Protein AF-A0A8T1TL68-F1 (afdb_monomer_lite)

Sequence (83 aa):
MGRGKKLSDGARDMIIRAYEFFLEDRSGDSEAAGRTREMVVNCIGTSNSTVFRVWRDYQAQEASNSLPMRSEEVDPRATKMKM

Secondary structure (DSSP, 8-state):
---PPPPPHHHHHHHHHHHHHHHHTTTT-TTHHHHHHHHHHHHHT--HHHHHHHHHHHHHHHHHHTS--------GGG-----

Foldseek 3Di:
DDDPPDDDPVLLVLLQVQLVVQCVVPPPDPCSNVVSLVVSCVVSVDDSVVSVVSNVVVVVVVVVVPDPPPPPDPDPPPPDDDD

pLDDT: mean 76.81, std 15.96, range [39.62, 93.69]

Radius of gyration: 21.21 Å; chains: 1; bounding box: 70×33×34 Å

Organism: NCBI:txid29920

Structure (mmCIF, N/CA/C/O backbone):
data_AF-A0A8T1TL68-F1
#
_entry.id   AF-A0A8T1TL68-F1
#
loop_
_atom_site.group_PDB
_atom_site.id
_atom_site.type_symbol
_atom_site.label_atom_id
_atom_site.label_alt_id
_atom_site.label_comp_id
_atom_site.label_asym_id
_atom_site.label_entity_id
_atom_site.label_seq_id
_atom_site.pdbx_PDB_ins_code
_atom_site.Cartn_x
_atom_site.Cartn_y
_atom_site.Cartn_z
_atom_site.occupancy
_atom_site.B_iso_or_equiv
_atom_site.auth_seq_id
_atom_site.auth_comp_id
_atom_site.auth_asym_id
_atom_site.auth_atom_id
_atom_site.pdbx_PDB_model_num
ATOM 1 N N . MET A 1 1 ? -12.192 13.359 21.072 1.00 39.62 1 MET A N 1
ATOM 2 C CA . MET A 1 1 ? -11.559 12.713 19.900 1.00 39.62 1 MET A CA 1
ATOM 3 C C . MET A 1 1 ? -11.405 11.229 20.200 1.00 39.62 1 MET A C 1
ATOM 5 O O . MET A 1 1 ? -10.637 10.880 21.088 1.00 39.62 1 MET A O 1
ATOM 9 N N . GLY A 1 2 ? -12.203 10.368 19.564 1.00 47.38 2 GLY A N 1
ATOM 10 C CA . GLY A 1 2 ? -12.136 8.922 19.796 1.00 47.38 2 GLY A CA 1
ATOM 11 C C . GLY A 1 2 ? -10.829 8.353 19.251 1.00 47.38 2 GLY A C 1
ATOM 12 O O . GLY A 1 2 ? -10.476 8.627 18.106 1.00 47.38 2 GLY A O 1
ATOM 13 N N . ARG A 1 3 ? -10.098 7.580 20.063 1.00 59.84 3 ARG A N 1
ATOM 14 C CA . ARG A 1 3 ? -8.961 6.788 19.575 1.00 59.84 3 ARG A CA 1
ATOM 15 C C . ARG A 1 3 ? -9.516 5.831 18.521 1.00 59.84 3 ARG A C 1
ATOM 17 O O . ARG A 1 3 ? -10.345 4.986 18.852 1.00 59.84 3 ARG A O 1
ATOM 24 N N . GLY A 1 4 ? -9.124 6.016 17.261 1.00 63.25 4 GLY A N 1
ATOM 25 C CA . GLY A 1 4 ? -9.538 5.131 16.174 1.00 63.25 4 GLY A CA 1
ATOM 26 C C . GLY A 1 4 ? -9.227 3.679 16.534 1.00 63.25 4 GLY A C 1
ATOM 27 O O . GLY A 1 4 ? -8.180 3.397 17.122 1.00 63.25 4 GLY A O 1
ATOM 28 N N . LYS A 1 5 ? -10.155 2.766 16.229 1.00 72.50 5 LYS A N 1
ATOM 29 C CA . LYS A 1 5 ? -9.952 1.326 16.429 1.00 72.50 5 LYS A CA 1
ATOM 30 C C . LYS A 1 5 ? -8.650 0.912 15.737 1.00 72.50 5 LYS A C 1
ATOM 32 O O . LYS A 1 5 ? -8.428 1.265 14.580 1.00 72.50 5 LYS A O 1
ATOM 37 N N . LYS A 1 6 ? -7.792 0.178 16.451 1.00 79.25 6 LYS A N 1
ATOM 38 C CA . LYS A 1 6 ? -6.584 -0.410 15.864 1.00 79.25 6 LYS A CA 1
ATOM 39 C C . LYS A 1 6 ? -7.013 -1.340 14.726 1.00 79.25 6 LYS A C 1
ATOM 41 O O . LYS A 1 6 ? -7.944 -2.126 14.903 1.00 79.25 6 LYS A O 1
ATOM 46 N N . LEU A 1 7 ? -6.365 -1.215 13.570 1.00 83.81 7 LEU A N 1
ATOM 47 C CA . LEU A 1 7 ? -6.599 -2.111 12.441 1.00 83.81 7 LEU A CA 1
ATOM 48 C C . LEU A 1 7 ? -6.237 -3.545 12.855 1.00 83.81 7 LEU A C 1
ATOM 50 O O . LEU A 1 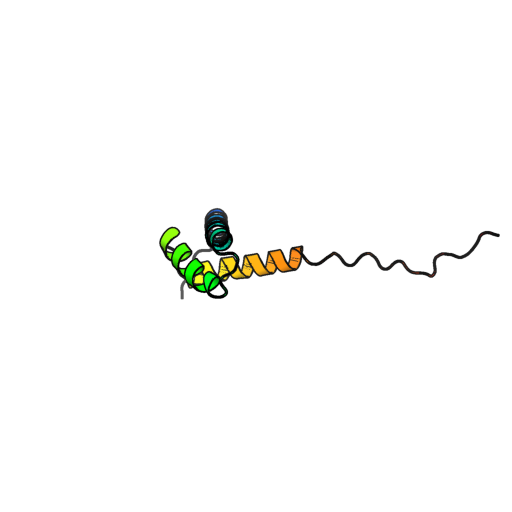7 ? -5.219 -3.739 13.518 1.00 83.81 7 LEU A O 1
ATOM 54 N N . SER A 1 8 ? -7.051 -4.529 12.476 1.00 88.06 8 SER A N 1
ATOM 55 C CA . SER A 1 8 ? -6.709 -5.942 12.667 1.00 88.06 8 SER A CA 1
ATOM 56 C C . SER A 1 8 ? -5.559 -6.349 11.751 1.00 88.06 8 SER A C 1
ATOM 58 O O . SER A 1 8 ? -5.475 -5.856 10.624 1.00 88.06 8 SER A O 1
ATOM 60 N N . ASP A 1 9 ? -4.747 -7.312 12.180 1.00 88.12 9 ASP A N 1
ATOM 61 C CA . ASP A 1 9 ? -3.594 -7.782 11.403 1.00 88.12 9 ASP A CA 1
ATOM 62 C C . ASP A 1 9 ? -4.004 -8.322 10.024 1.00 88.12 9 ASP A C 1
ATOM 64 O O . ASP A 1 9 ? -3.387 -7.968 9.027 1.00 88.12 9 ASP A O 1
ATOM 68 N N . GLY A 1 10 ? -5.130 -9.041 9.923 1.00 88.62 10 GLY A N 1
ATOM 69 C CA . GLY A 1 10 ? -5.657 -9.491 8.626 1.00 88.62 10 GLY A CA 1
ATOM 70 C C . GLY A 1 10 ? -6.075 -8.349 7.689 1.00 88.62 10 GLY A C 1
ATOM 71 O O . GLY A 1 10 ? -5.913 -8.442 6.479 1.00 88.62 10 GLY A O 1
ATOM 72 N N . ALA A 1 11 ? -6.550 -7.225 8.234 1.00 88.38 11 ALA A N 1
ATOM 73 C CA . ALA A 1 11 ? -6.874 -6.049 7.421 1.00 88.38 11 ALA A CA 1
ATOM 74 C C . ALA A 1 11 ? -5.607 -5.329 6.946 1.00 88.38 11 ALA A C 1
ATOM 76 O O . ALA A 1 11 ? -5.578 -4.788 5.844 1.00 88.38 11 ALA A O 1
ATOM 77 N N . ARG A 1 12 ? -4.552 -5.341 7.767 1.00 90.31 12 ARG A N 1
ATOM 78 C CA . ARG A 1 12 ? -3.237 -4.829 7.385 1.00 90.31 12 ARG A CA 1
ATOM 79 C C . ARG A 1 12 ? -2.635 -5.671 6.257 1.00 90.31 12 ARG A C 1
ATOM 81 O O . ARG A 1 12 ? -2.191 -5.093 5.273 1.00 90.31 12 ARG A O 1
ATOM 88 N N . ASP A 1 13 ? -2.688 -6.996 6.378 1.00 93.31 13 ASP A N 1
ATOM 89 C CA . ASP A 1 13 ? -2.197 -7.938 5.363 1.00 93.31 13 ASP A CA 1
ATOM 90 C C . ASP A 1 13 ? -2.937 -7.773 4.026 1.00 93.31 13 ASP A C 1
ATOM 92 O O . ASP A 1 13 ? -2.309 -7.641 2.980 1.00 93.31 13 ASP A O 1
ATOM 96 N N . MET A 1 14 ? -4.270 -7.647 4.051 1.00 93.69 14 MET A N 1
ATOM 97 C CA . MET A 1 14 ? -5.053 -7.388 2.834 1.00 93.69 14 MET A CA 1
ATOM 98 C C . MET A 1 14 ? -4.648 -6.091 2.121 1.00 93.69 14 MET A C 1
ATOM 100 O O . MET A 1 14 ? -4.580 -6.067 0.895 1.00 93.69 14 MET A O 1
ATOM 104 N N . ILE A 1 15 ? -4.365 -5.015 2.866 1.00 93.38 15 ILE A N 1
ATOM 105 C CA . ILE A 1 15 ? -3.910 -3.745 2.277 1.00 93.38 15 ILE A CA 1
ATOM 106 C C . ILE A 1 15 ? -2.544 -3.911 1.604 1.00 93.38 15 ILE A C 1
ATOM 108 O O . ILE A 1 15 ? -2.356 -3.377 0.515 1.00 93.38 15 ILE A O 1
ATOM 112 N N . ILE A 1 16 ? -1.611 -4.628 2.240 1.00 92.62 16 ILE A N 1
ATOM 113 C CA . ILE A 1 16 ? -0.259 -4.861 1.709 1.00 92.62 16 ILE A CA 1
ATOM 114 C C . ILE A 1 16 ? -0.342 -5.667 0.411 1.00 92.62 16 ILE A C 1
ATOM 116 O O . ILE A 1 16 ? 0.115 -5.183 -0.621 1.00 92.62 16 ILE A O 1
ATOM 120 N N . ARG A 1 17 ? -1.039 -6.809 0.427 1.00 92.56 17 ARG A N 1
ATOM 121 C CA . ARG A 1 17 ? -1.202 -7.662 -0.762 1.00 92.56 17 ARG A CA 1
ATOM 122 C C . ARG A 1 17 ? -1.884 -6.943 -1.920 1.00 92.56 17 ARG A C 1
ATOM 124 O O . ARG A 1 17 ? -1.511 -7.131 -3.073 1.00 92.56 17 ARG A O 1
ATOM 131 N N . ALA A 1 18 ? -2.889 -6.113 -1.630 1.00 91.75 18 ALA A N 1
ATOM 132 C CA . ALA A 1 18 ? -3.545 -5.313 -2.660 1.00 91.75 18 ALA A CA 1
ATOM 133 C C . ALA A 1 18 ? -2.571 -4.299 -3.279 1.00 91.75 18 ALA A C 1
ATOM 135 O O . ALA A 1 18 ? -2.574 -4.101 -4.491 1.00 91.75 18 ALA A O 1
ATOM 136 N N . TYR A 1 19 ? -1.727 -3.671 -2.459 1.00 90.69 19 TYR A N 1
ATOM 137 C CA . TYR A 1 19 ? -0.696 -2.759 -2.939 1.00 90.69 19 TYR A CA 1
ATOM 138 C C . TYR A 1 19 ? 0.327 -3.460 -3.832 1.00 90.69 19 TYR A C 1
ATOM 140 O O . TYR A 1 19 ? 0.608 -2.956 -4.915 1.00 90.69 19 TYR A O 1
ATOM 148 N N . GLU A 1 20 ? 0.854 -4.603 -3.393 1.00 89.94 20 GLU A N 1
ATOM 149 C CA . GLU A 1 20 ? 1.817 -5.410 -4.148 1.00 89.94 20 GLU A CA 1
ATOM 150 C C . GLU A 1 20 ? 1.237 -5.826 -5.500 1.00 89.94 20 GLU A C 1
ATOM 152 O O . GLU A 1 20 ? 1.828 -5.511 -6.528 1.00 89.94 20 GLU A O 1
ATOM 157 N N . PHE A 1 21 ? 0.024 -6.390 -5.518 1.00 89.06 21 PHE A N 1
ATOM 158 C CA . PHE A 1 21 ? -0.660 -6.802 -6.748 1.00 89.06 21 PHE A CA 1
ATOM 159 C C . PHE A 1 21 ? -0.768 -5.664 -7.778 1.00 89.06 21 PHE A C 1
ATOM 161 O O . PHE A 1 21 ? -0.462 -5.832 -8.956 1.00 89.06 21 PHE A O 1
ATOM 168 N N . PHE A 1 22 ? -1.178 -4.474 -7.336 1.00 87.25 22 PHE A N 1
ATOM 169 C CA . PHE A 1 22 ? -1.330 -3.321 -8.224 1.00 87.25 22 PHE A CA 1
ATOM 170 C C . PHE A 1 22 ? -0.010 -2.625 -8.581 1.00 87.25 22 PHE A C 1
ATOM 172 O O . PHE A 1 22 ? 0.015 -1.830 -9.521 1.00 87.25 22 PHE A O 1
ATOM 179 N N . LEU A 1 23 ? 1.062 -2.844 -7.816 1.00 84.94 23 LEU A N 1
ATOM 180 C CA . LEU A 1 23 ? 2.398 -2.346 -8.142 1.00 84.94 23 LEU A CA 1
ATOM 181 C C . LEU A 1 23 ? 3.129 -3.282 -9.106 1.00 84.94 23 LEU A C 1
ATOM 183 O O . LEU A 1 23 ? 3.813 -2.782 -9.995 1.00 84.94 23 LEU A O 1
ATOM 187 N N . GLU A 1 24 ? 2.957 -4.599 -8.973 1.00 82.19 24 GLU A N 1
ATOM 188 C CA . GLU A 1 24 ? 3.508 -5.597 -9.898 1.00 82.19 24 GLU A CA 1
ATOM 189 C C . GLU A 1 24 ? 2.994 -5.385 -11.325 1.00 82.19 24 GLU A C 1
ATOM 191 O O . GLU A 1 24 ? 3.784 -5.361 -12.265 1.00 82.19 24 GLU A O 1
ATOM 196 N N . ASP A 1 25 ? 1.697 -5.106 -11.484 1.00 76.38 25 ASP A N 1
ATOM 197 C CA . ASP A 1 25 ? 1.083 -4.773 -12.780 1.00 76.38 25 ASP A CA 1
ATOM 198 C C . ASP A 1 25 ? 1.642 -3.472 -13.403 1.00 76.38 25 ASP A C 1
ATOM 200 O O . ASP A 1 25 ? 1.429 -3.180 -14.579 1.00 76.38 25 ASP A O 1
ATOM 204 N N . ARG A 1 26 ? 2.364 -2.656 -12.622 1.00 72.62 26 ARG A N 1
ATOM 205 C CA . ARG A 1 26 ? 2.756 -1.283 -12.986 1.00 72.62 26 ARG A CA 1
ATOM 206 C C . ARG A 1 26 ? 4.233 -0.982 -12.780 1.00 72.62 26 ARG A C 1
ATOM 208 O O . ARG A 1 26 ? 4.613 0.190 -12.679 1.00 72.62 26 ARG A O 1
ATOM 215 N N . SER A 1 27 ? 5.077 -2.009 -12.726 1.00 66.19 27 SER A N 1
ATOM 216 C CA . SER A 1 27 ? 6.520 -1.831 -12.586 1.00 66.19 27 SER A CA 1
ATOM 217 C C . SER A 1 27 ? 7.065 -0.993 -13.756 1.00 66.19 27 SER A C 1
ATOM 219 O O . SER A 1 27 ? 7.181 -1.488 -14.875 1.00 66.19 27 SER A O 1
ATOM 221 N N . GLY A 1 28 ? 7.366 0.287 -13.512 1.00 64.69 28 GLY A N 1
ATOM 222 C CA . GLY A 1 28 ? 7.906 1.216 -14.516 1.00 64.69 28 GLY A CA 1
ATOM 223 C C . GLY A 1 28 ? 7.185 2.565 -14.638 1.00 64.69 28 GLY A C 1
ATOM 224 O O . GLY A 1 28 ? 7.743 3.476 -15.244 1.00 64.69 28 GLY A O 1
ATOM 225 N N . ASP A 1 29 ? 5.999 2.731 -14.046 1.00 75.12 29 ASP A N 1
ATOM 226 C CA . ASP A 1 29 ? 5.288 4.018 -14.011 1.00 75.12 29 ASP A CA 1
ATOM 227 C C . ASP A 1 29 ? 5.576 4.757 -12.689 1.00 75.12 29 ASP A C 1
ATOM 229 O O . ASP A 1 29 ? 5.226 4.297 -11.600 1.00 75.12 29 ASP A O 1
ATOM 233 N N . SER A 1 30 ? 6.225 5.922 -12.772 1.00 68.00 30 SER A N 1
ATOM 234 C CA . SER A 1 30 ? 6.552 6.761 -11.6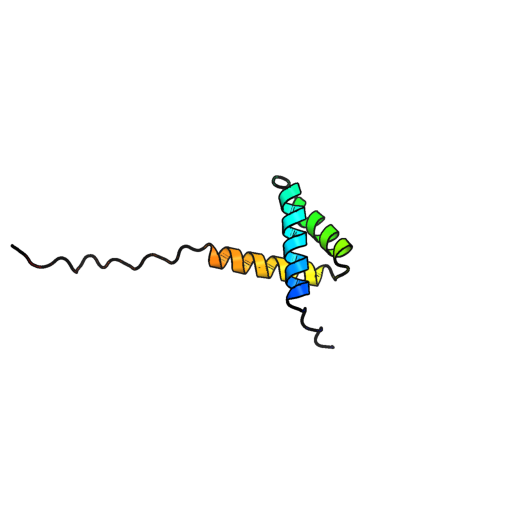12 1.00 68.00 30 SER A CA 1
ATOM 235 C C . SER A 1 30 ? 5.313 7.351 -10.923 1.00 68.00 30 SER A C 1
ATOM 237 O O . SER A 1 30 ? 5.383 7.700 -9.743 1.00 68.00 30 SER A O 1
ATOM 239 N N . GLU A 1 31 ? 4.161 7.402 -11.600 1.00 73.44 31 GLU A N 1
ATOM 240 C CA . GLU A 1 31 ? 2.873 7.809 -11.025 1.00 73.44 31 GLU A CA 1
ATOM 241 C C . GLU A 1 31 ? 2.058 6.629 -10.463 1.00 73.44 31 GLU A C 1
ATOM 243 O O . GLU A 1 31 ? 1.016 6.839 -9.824 1.00 73.44 31 GLU A O 1
ATOM 248 N N . ALA A 1 32 ? 2.531 5.386 -10.636 1.00 75.38 32 ALA A N 1
ATOM 249 C CA . ALA A 1 32 ? 1.807 4.180 -10.231 1.00 75.38 32 ALA A CA 1
ATOM 250 C C . ALA A 1 32 ? 1.426 4.201 -8.749 1.00 75.38 32 ALA A C 1
ATOM 252 O O . ALA A 1 32 ? 0.311 3.831 -8.393 1.00 75.38 32 ALA A O 1
ATOM 253 N N . ALA A 1 33 ? 2.310 4.696 -7.879 1.00 71.31 33 ALA A N 1
ATOM 254 C CA . ALA A 1 33 ? 2.098 4.686 -6.434 1.00 71.31 33 ALA A CA 1
ATOM 255 C C . ALA A 1 33 ? 0.859 5.491 -5.991 1.00 71.31 33 ALA A C 1
ATOM 257 O O . ALA A 1 33 ? 0.162 5.086 -5.053 1.00 71.31 33 ALA A O 1
ATOM 258 N N . GLY A 1 34 ? 0.571 6.613 -6.662 1.00 75.56 34 GLY A N 1
ATOM 259 C CA . GLY A 1 34 ? -0.598 7.448 -6.376 1.00 75.56 34 GLY A CA 1
ATOM 260 C C . GLY A 1 34 ? -1.897 6.769 -6.805 1.00 75.56 34 GLY A C 1
ATOM 261 O O . GLY A 1 34 ? -2.809 6.605 -5.994 1.00 75.56 34 GLY A O 1
ATOM 262 N N . ARG A 1 35 ? -1.941 6.278 -8.049 1.00 82.19 35 ARG A N 1
ATOM 263 C CA . ARG A 1 35 ? -3.110 5.577 -8.608 1.00 82.19 35 ARG A CA 1
ATOM 264 C C . ARG A 1 35 ? -3.377 4.246 -7.905 1.00 82.19 35 ARG A C 1
ATOM 266 O O . ARG A 1 35 ? -4.526 3.883 -7.675 1.00 82.19 35 ARG A O 1
ATOM 273 N N . THR A 1 36 ? -2.330 3.520 -7.520 1.00 87.12 36 THR A N 1
ATOM 274 C CA . THR A 1 36 ? -2.450 2.261 -6.774 1.00 87.12 36 THR A CA 1
ATOM 275 C C . THR A 1 36 ? -3.119 2.471 -5.426 1.00 87.12 36 THR A C 1
ATOM 277 O O . THR A 1 36 ? -4.022 1.724 -5.061 1.00 87.12 36 THR A O 1
ATOM 280 N N . ARG A 1 37 ? -2.770 3.545 -4.720 1.00 88.12 37 ARG A N 1
ATOM 281 C CA . ARG A 1 37 ? -3.401 3.894 -3.446 1.00 88.12 37 ARG A CA 1
ATOM 282 C C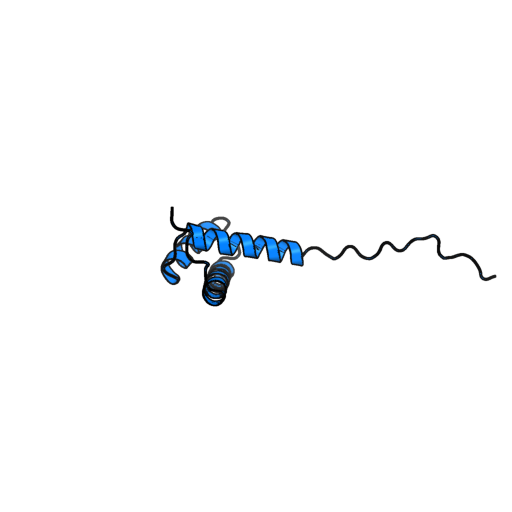 . ARG A 1 37 ? -4.914 4.067 -3.567 1.00 88.12 37 ARG A C 1
ATOM 284 O O . ARG A 1 37 ? -5.651 3.569 -2.721 1.00 88.12 37 ARG A O 1
ATOM 291 N N . GLU A 1 38 ? -5.371 4.783 -4.592 1.00 89.50 38 GLU A N 1
ATOM 292 C CA . GLU A 1 38 ? -6.800 5.020 -4.829 1.00 89.50 38 GLU A CA 1
ATOM 293 C C . GLU A 1 38 ? -7.542 3.719 -5.134 1.00 89.50 38 GLU A C 1
ATOM 295 O O . GLU A 1 38 ? -8.628 3.483 -4.606 1.00 89.50 38 GLU A O 1
ATOM 300 N N . MET A 1 39 ? -6.930 2.822 -5.905 1.00 89.38 39 MET A N 1
ATOM 301 C CA . MET A 1 39 ? -7.515 1.510 -6.172 1.00 89.38 39 MET A CA 1
ATOM 302 C C . MET A 1 39 ? -7.586 0.632 -4.924 1.00 89.38 39 MET A C 1
ATOM 304 O O . MET A 1 39 ? -8.607 -0.012 -4.700 1.00 89.38 39 MET A O 1
ATOM 308 N N . VAL A 1 40 ? -6.555 0.634 -4.075 1.00 90.56 40 VAL A N 1
ATOM 309 C CA . VAL A 1 40 ? -6.581 -0.094 -2.795 1.00 90.56 40 VAL A CA 1
ATOM 310 C C . VAL A 1 40 ? -7.677 0.458 -1.882 1.00 90.56 40 VAL A C 1
ATOM 312 O O . VAL A 1 40 ? -8.399 -0.315 -1.257 1.00 90.56 40 VAL A O 1
ATOM 315 N N . VAL A 1 41 ? -7.859 1.782 -1.839 1.00 91.62 41 VAL A N 1
ATOM 316 C CA . VAL A 1 41 ? -8.972 2.422 -1.113 1.00 91.62 41 VAL A CA 1
ATOM 317 C C . VAL A 1 41 ? -10.323 1.919 -1.622 1.00 91.62 41 VAL A C 1
ATOM 319 O O . VAL A 1 41 ? -11.154 1.516 -0.810 1.00 91.62 41 VAL A O 1
ATOM 322 N N . ASN A 1 42 ? -10.521 1.887 -2.942 1.00 90.62 42 ASN A N 1
ATOM 323 C CA . ASN A 1 42 ? -11.770 1.428 -3.555 1.00 90.62 42 ASN A CA 1
ATOM 324 C C . ASN A 1 42 ? -12.014 -0.077 -3.359 1.00 90.62 42 ASN A C 1
ATOM 326 O O . ASN A 1 42 ? -13.154 -0.488 -3.173 1.00 90.62 42 ASN A O 1
ATOM 330 N N . CYS A 1 43 ? -10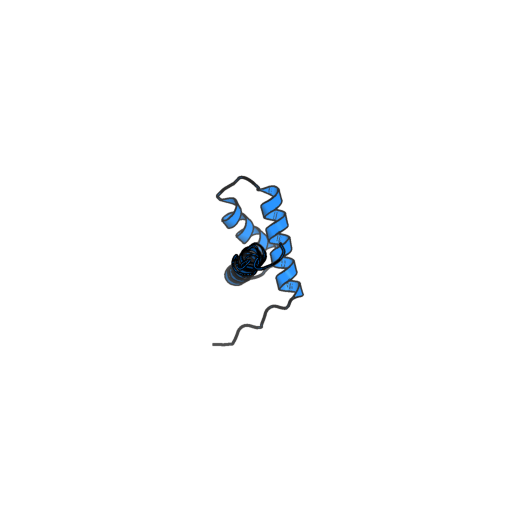.958 -0.891 -3.375 1.00 89.38 43 CYS A N 1
ATOM 331 C CA . CYS A 1 43 ? -11.039 -2.343 -3.222 1.00 89.38 43 CYS A CA 1
ATOM 332 C C . CYS A 1 43 ? -11.324 -2.759 -1.770 1.00 89.38 43 CYS 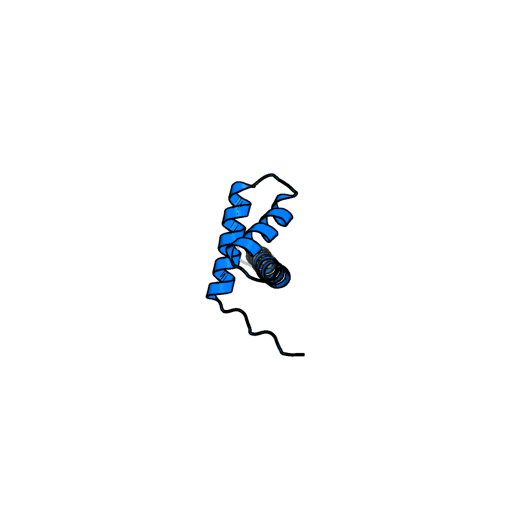A C 1
ATOM 334 O O . CYS A 1 43 ? -12.198 -3.580 -1.507 1.00 89.38 43 CYS A O 1
ATOM 336 N N . ILE A 1 44 ? -10.605 -2.168 -0.811 1.00 88.38 44 ILE A N 1
ATOM 337 C CA . ILE A 1 44 ? -10.695 -2.533 0.610 1.00 88.38 44 ILE A CA 1
ATOM 338 C C . ILE A 1 44 ? -11.824 -1.771 1.324 1.00 88.38 44 ILE A C 1
ATOM 340 O O . ILE A 1 44 ? -12.283 -2.189 2.387 1.00 88.38 44 ILE A O 1
ATOM 344 N N . GLY A 1 45 ? -12.270 -0.638 0.774 1.00 87.38 45 GLY A N 1
ATOM 345 C CA . GLY A 1 45 ? -13.304 0.201 1.384 1.00 87.38 45 GLY A CA 1
ATOM 346 C C . GLY A 1 45 ? -12.836 0.903 2.663 1.00 87.38 45 GLY A C 1
ATOM 347 O O . GLY A 1 45 ? -13.630 1.136 3.574 1.00 87.38 45 GLY A O 1
ATOM 348 N N . THR A 1 46 ? -11.542 1.220 2.769 1.00 87.19 46 THR A N 1
ATOM 349 C CA . THR A 1 46 ? -10.952 1.877 3.949 1.00 87.19 46 THR A CA 1
ATOM 350 C C . THR A 1 46 ? -10.401 3.261 3.607 1.00 87.19 46 THR A C 1
ATOM 352 O O . THR A 1 46 ? -10.183 3.588 2.444 1.00 87.19 46 THR A O 1
ATOM 355 N N . SER A 1 47 ? -10.160 4.109 4.612 1.00 89.00 47 SER A N 1
ATOM 356 C CA . SER A 1 47 ? -9.713 5.484 4.360 1.00 89.00 47 SER A CA 1
ATOM 357 C C . SER A 1 47 ? -8.329 5.550 3.700 1.00 89.00 47 SER A C 1
ATOM 359 O O . SER A 1 47 ? -7.407 4.817 4.064 1.00 89.00 47 SER A O 1
ATOM 361 N N . ASN A 1 48 ? -8.139 6.529 2.809 1.00 90.56 48 ASN A N 1
ATOM 362 C CA . ASN A 1 48 ? -6.853 6.791 2.150 1.00 90.56 48 ASN A CA 1
ATOM 363 C C . ASN A 1 48 ? -5.697 6.972 3.153 1.00 90.56 48 ASN A C 1
ATOM 365 O O . ASN A 1 48 ? -4.602 6.444 2.963 1.00 90.56 48 ASN A O 1
ATOM 369 N N . SER A 1 49 ? -5.960 7.647 4.275 1.00 90.00 49 SER A N 1
ATOM 370 C CA . SER A 1 49 ? -4.989 7.838 5.358 1.00 90.00 49 SER A CA 1
ATOM 371 C C . SER A 1 49 ? -4.553 6.533 6.033 1.00 90.00 49 SER A C 1
ATOM 373 O O . SER A 1 49 ? -3.405 6.424 6.463 1.00 90.00 49 SER A O 1
ATOM 375 N N . THR A 1 50 ? -5.443 5.542 6.121 1.00 90.31 50 THR A N 1
ATOM 376 C CA . THR A 1 50 ? -5.144 4.225 6.699 1.00 90.31 50 THR A CA 1
ATOM 377 C C . THR A 1 50 ? -4.295 3.409 5.737 1.00 90.31 50 THR A C 1
ATOM 379 O O . THR A 1 50 ? -3.240 2.914 6.132 1.00 90.31 50 THR A O 1
ATOM 382 N N . VAL A 1 51 ? -4.713 3.349 4.470 1.00 91.25 51 VAL A N 1
ATOM 383 C CA . VAL A 1 51 ? -3.975 2.688 3.383 1.00 91.25 51 VAL A CA 1
ATOM 384 C C . VAL A 1 51 ? -2.547 3.227 3.290 1.00 91.25 51 VAL A C 1
ATOM 386 O O . VAL A 1 51 ? -1.591 2.456 3.298 1.00 91.25 51 VAL A O 1
ATOM 389 N N . PHE A 1 52 ? -2.388 4.554 3.310 1.00 90.88 52 PHE A N 1
ATOM 390 C CA . PHE A 1 52 ? -1.071 5.187 3.271 1.00 90.88 52 PHE A CA 1
ATOM 391 C C . PHE A 1 52 ? -0.163 4.767 4.421 1.00 90.88 52 PHE A C 1
ATOM 393 O O . PHE A 1 52 ? 1.003 4.449 4.207 1.00 90.88 52 PHE A O 1
ATOM 400 N N . ARG A 1 53 ? -0.686 4.821 5.651 1.00 91.38 53 ARG A N 1
ATOM 401 C CA . ARG A 1 53 ? 0.099 4.533 6.851 1.00 91.38 53 ARG A CA 1
ATOM 402 C C . ARG A 1 53 ? 0.568 3.090 6.856 1.00 91.38 53 ARG A C 1
ATOM 404 O O . ARG A 1 53 ? 1.744 2.859 7.088 1.00 91.38 53 ARG A O 1
ATOM 411 N N . VAL A 1 54 ? -0.329 2.153 6.552 1.00 91.94 54 VAL A N 1
ATOM 412 C CA . VAL A 1 54 ? 0.011 0.729 6.473 1.00 91.94 54 VAL A CA 1
ATOM 413 C C . VAL A 1 54 ? 1.117 0.490 5.452 1.00 91.94 54 VAL A C 1
ATOM 415 O O . VAL A 1 54 ? 2.116 -0.134 5.793 1.00 91.94 54 VAL A O 1
ATOM 418 N N . TRP A 1 55 ? 0.972 1.035 4.243 1.00 91.31 55 TRP A N 1
ATOM 419 C CA . TRP A 1 55 ? 1.963 0.843 3.188 1.00 91.31 55 TRP A CA 1
ATOM 420 C C . TRP A 1 55 ? 3.324 1.444 3.542 1.00 91.31 55 TRP A C 1
ATOM 422 O O . TRP A 1 55 ? 4.353 0.787 3.428 1.00 91.31 55 TRP A O 1
ATOM 432 N N . ARG A 1 56 ? 3.341 2.680 4.047 1.00 90.75 56 ARG A N 1
ATOM 433 C CA . ARG A 1 56 ? 4.578 3.347 4.464 1.00 90.75 56 ARG A CA 1
ATOM 434 C C . ARG A 1 56 ? 5.276 2.598 5.602 1.00 90.75 56 ARG A C 1
ATOM 436 O O . ARG A 1 56 ? 6.495 2.472 5.593 1.00 90.75 56 ARG A O 1
ATOM 443 N N . ASP A 1 57 ? 4.515 2.124 6.586 1.00 91.31 57 ASP A N 1
ATOM 444 C CA . ASP A 1 57 ? 5.067 1.387 7.723 1.00 91.31 57 ASP A CA 1
ATOM 445 C C . ASP A 1 57 ? 5.607 0.009 7.288 1.00 91.31 57 ASP A C 1
ATOM 447 O O . ASP A 1 57 ? 6.586 -0.461 7.866 1.00 91.31 57 ASP A O 1
ATOM 451 N N . TYR A 1 58 ? 5.006 -0.619 6.270 1.00 90.44 58 TYR A N 1
ATOM 452 C CA . TYR A 1 58 ? 5.521 -1.833 5.628 1.00 90.44 58 TYR A CA 1
ATOM 453 C C . TYR A 1 58 ? 6.829 -1.557 4.872 1.00 90.44 58 TYR A C 1
ATOM 455 O O . TYR A 1 58 ? 7.832 -2.201 5.154 1.00 90.44 58 TYR A O 1
ATOM 463 N N . GLN A 1 59 ? 6.876 -0.527 4.019 1.00 88.50 59 GLN A N 1
ATOM 464 C CA . GLN A 1 59 ? 8.098 -0.144 3.297 1.00 88.50 59 GLN A CA 1
ATOM 465 C C . GLN A 1 59 ? 9.261 0.204 4.234 1.00 88.50 59 GLN A C 1
ATOM 467 O O . GLN A 1 59 ? 10.409 -0.120 3.946 1.00 88.50 59 GLN A O 1
ATOM 472 N N . ALA A 1 60 ? 8.984 0.853 5.368 1.00 89.31 60 ALA A N 1
ATOM 473 C CA . ALA A 1 60 ? 10.005 1.135 6.373 1.00 89.31 60 ALA A CA 1
ATOM 474 C C . ALA A 1 60 ? 10.558 -0.150 7.021 1.00 89.31 60 ALA A C 1
ATOM 476 O O . ALA A 1 60 ? 11.754 -0.227 7.299 1.00 89.31 60 ALA A O 1
ATOM 477 N N . GLN A 1 61 ? 9.706 -1.158 7.245 1.00 88.00 61 GLN A N 1
ATOM 478 C CA . GLN A 1 61 ? 10.122 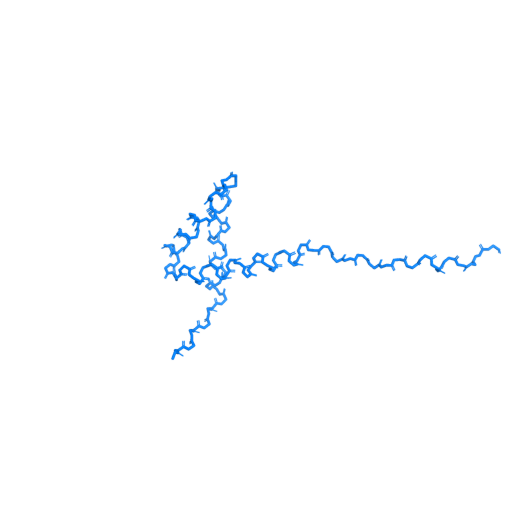-2.468 7.760 1.00 88.00 61 GLN A CA 1
ATOM 479 C C . GLN A 1 61 ? 10.916 -3.258 6.720 1.00 88.00 61 GLN A C 1
ATOM 481 O O . GLN A 1 61 ? 11.972 -3.785 7.049 1.00 88.00 61 GLN A O 1
ATOM 486 N N . GLU A 1 62 ? 10.458 -3.283 5.471 1.00 83.12 62 GLU A N 1
ATOM 487 C CA . GLU A 1 62 ? 11.171 -3.880 4.336 1.00 83.12 62 GLU A CA 1
ATOM 488 C C . GLU A 1 62 ? 12.557 -3.255 4.158 1.00 83.12 62 GLU A C 1
ATOM 490 O O . GLU A 1 62 ? 13.562 -3.962 4.126 1.00 83.12 62 GLU A O 1
ATOM 495 N N . ALA A 1 63 ? 12.640 -1.920 4.154 1.00 79.25 63 ALA A N 1
ATOM 496 C CA . ALA A 1 63 ? 13.909 -1.204 4.074 1.00 79.25 63 ALA A CA 1
ATOM 497 C C . ALA A 1 63 ? 14.836 -1.560 5.248 1.00 79.25 63 ALA A C 1
ATOM 499 O O . ALA A 1 63 ? 16.024 -1.802 5.044 1.00 79.25 63 ALA A O 1
ATOM 500 N N . SER A 1 64 ? 14.294 -1.657 6.467 1.00 75.88 64 SER A N 1
ATOM 501 C CA . SER A 1 64 ? 15.061 -2.065 7.649 1.00 75.88 64 SER A CA 1
ATOM 502 C C . SER A 1 64 ? 15.525 -3.524 7.589 1.00 75.88 64 SER A C 1
ATOM 504 O O . SER A 1 64 ? 16.626 -3.812 8.048 1.00 75.88 64 SER A O 1
ATOM 506 N N . ASN A 1 65 ? 14.721 -4.433 7.032 1.00 72.31 65 ASN A N 1
ATOM 507 C CA . ASN A 1 65 ? 15.082 -5.841 6.840 1.00 72.31 65 ASN A CA 1
ATOM 508 C C . ASN A 1 65 ? 16.080 -6.033 5.689 1.00 72.31 65 ASN A C 1
ATOM 510 O O . ASN A 1 65 ? 16.844 -6.992 5.696 1.00 72.31 65 ASN A O 1
ATOM 514 N N . SER A 1 66 ? 16.090 -5.120 4.715 1.00 60.84 66 SER A N 1
ATOM 515 C CA . SER A 1 66 ? 17.018 -5.134 3.581 1.00 60.84 66 SER A CA 1
ATOM 516 C C . SER A 1 66 ? 18.411 -4.582 3.905 1.00 60.84 66 SER A C 1
ATOM 518 O O . SER A 1 66 ? 19.322 -4.705 3.085 1.00 60.84 66 SER A O 1
ATOM 520 N N . LEU A 1 67 ? 18.611 -3.985 5.089 1.00 50.06 67 LEU A N 1
ATOM 521 C CA . LEU A 1 67 ? 19.947 -3.602 5.532 1.00 50.06 67 LEU A CA 1
ATOM 522 C C . LEU A 1 67 ? 20.764 -4.875 5.787 1.00 50.06 67 LEU A C 1
ATOM 524 O O . LEU A 1 67 ? 20.374 -5.678 6.639 1.00 50.06 67 LEU A O 1
ATOM 528 N N . PRO A 1 68 ? 21.911 -5.072 5.109 1.00 45.09 68 PRO A N 1
ATOM 529 C CA . PRO A 1 68 ? 22.815 -6.133 5.497 1.00 45.09 68 PRO A CA 1
ATOM 530 C C . PRO A 1 68 ? 23.227 -5.849 6.941 1.00 45.09 68 PRO A C 1
ATOM 532 O O . PRO A 1 68 ? 23.779 -4.785 7.238 1.00 45.09 68 PRO A O 1
ATOM 535 N N . MET A 1 69 ? 22.933 -6.791 7.841 1.00 48.12 69 MET A N 1
ATOM 536 C CA . MET A 1 69 ? 23.641 -6.918 9.113 1.00 48.12 69 MET A CA 1
ATOM 537 C C . MET A 1 69 ? 25.117 -6.652 8.814 1.00 48.12 69 MET A C 1
ATOM 539 O O . MET A 1 69 ? 25.723 -7.404 8.050 1.00 48.12 69 MET A O 1
ATOM 543 N N . ARG A 1 70 ? 25.664 -5.532 9.310 1.00 47.16 70 ARG A N 1
ATOM 544 C CA . ARG A 1 70 ? 27.092 -5.231 9.173 1.00 47.16 70 ARG A CA 1
ATOM 545 C C . ARG A 1 70 ? 27.822 -6.454 9.710 1.00 47.16 70 ARG A C 1
ATOM 547 O O . ARG A 1 70 ? 27.702 -6.745 10.898 1.00 47.16 70 ARG A O 1
ATOM 554 N N . SER A 1 71 ? 28.495 -7.172 8.812 1.00 49.09 71 SER A N 1
ATOM 555 C CA . SER A 1 71 ? 29.396 -8.265 9.142 1.00 49.09 71 SER A CA 1
ATOM 556 C C . SER A 1 71 ? 30.250 -7.842 10.325 1.00 49.09 71 SER A C 1
ATOM 558 O O . SER A 1 71 ? 30.783 -6.729 10.320 1.00 49.09 71 SER A O 1
ATOM 560 N N . GLU A 1 72 ? 30.326 -8.710 11.332 1.00 56.00 72 GLU A N 1
ATOM 561 C CA . GLU A 1 72 ? 31.219 -8.550 12.472 1.00 56.00 72 GLU A CA 1
ATOM 562 C C . GLU A 1 72 ? 32.584 -8.046 11.999 1.00 56.00 72 GLU A C 1
ATOM 564 O O . GLU A 1 72 ? 33.196 -8.581 11.070 1.00 56.00 72 GLU A O 1
ATOM 569 N N . GLU A 1 73 ? 33.013 -6.956 12.620 1.00 53.25 73 GLU A N 1
ATOM 570 C CA . GLU A 1 73 ? 34.333 -6.371 12.488 1.00 53.25 73 GLU A CA 1
ATOM 571 C C . GLU A 1 73 ? 35.365 -7.464 12.805 1.00 53.25 73 GLU A C 1
ATOM 573 O O . GLU A 1 73 ? 35.551 -7.848 13.958 1.00 53.25 73 GLU A O 1
ATOM 578 N N . VAL A 1 74 ? 35.997 -8.033 11.774 1.00 60.47 74 VAL A N 1
ATOM 579 C CA . VAL A 1 74 ? 37.134 -8.937 11.967 1.00 60.47 74 VAL A CA 1
ATOM 580 C C . VAL A 1 74 ? 38.296 -8.073 12.441 1.00 60.47 74 VAL A C 1
ATOM 582 O O . VAL A 1 74 ? 38.961 -7.421 11.636 1.00 60.47 74 VAL A O 1
ATOM 585 N N . ASP A 1 75 ? 38.506 -8.043 13.756 1.00 59.66 75 ASP A N 1
ATOM 586 C CA . ASP A 1 75 ? 39.649 -7.398 14.397 1.00 59.66 75 ASP A CA 1
ATOM 587 C C . ASP A 1 75 ? 40.957 -7.988 13.815 1.00 59.66 75 ASP A C 1
ATOM 589 O O . ASP A 1 75 ? 41.247 -9.177 14.004 1.00 59.66 75 ASP A O 1
ATOM 593 N N . PRO A 1 76 ? 41.781 -7.200 13.094 1.00 58.22 76 PRO A N 1
ATOM 594 C CA . PRO A 1 76 ? 43.000 -7.700 12.459 1.00 58.22 76 PRO A CA 1
ATOM 595 C C . PRO A 1 76 ? 44.116 -8.048 13.461 1.00 58.22 76 PRO A C 1
ATOM 597 O O . PRO A 1 76 ? 45.213 -8.438 13.056 1.00 58.22 76 PRO A O 1
ATOM 600 N N . ARG A 1 77 ? 43.891 -7.917 14.775 1.00 57.91 77 ARG A N 1
ATOM 601 C CA . ARG A 1 77 ? 44.935 -8.044 15.799 1.00 57.91 77 ARG A CA 1
ATOM 602 C C . ARG A 1 77 ? 45.085 -9.448 16.396 1.00 57.91 77 ARG A C 1
ATOM 604 O O . ARG A 1 77 ? 45.968 -9.651 17.229 1.00 57.91 77 ARG A O 1
ATOM 611 N N . ALA A 1 78 ? 44.303 -10.431 15.941 1.00 57.50 78 ALA A N 1
ATOM 612 C CA . ALA A 1 78 ? 44.346 -11.809 16.446 1.00 57.50 78 ALA A CA 1
ATOM 613 C C . ALA A 1 78 ? 45.292 -12.772 15.692 1.00 57.50 78 ALA A C 1
ATOM 615 O O . ALA A 1 78 ? 45.282 -13.966 15.974 1.00 57.50 78 ALA A O 1
ATOM 616 N N . THR A 1 79 ? 46.153 -12.302 14.779 1.00 56.53 79 THR A N 1
ATOM 617 C CA . THR A 1 79 ? 47.234 -13.151 14.230 1.00 56.53 79 THR A CA 1
ATOM 618 C C . THR A 1 79 ? 48.562 -12.810 14.896 1.00 56.53 79 THR A C 1
ATOM 620 O O . THR A 1 79 ? 49.405 -12.103 14.347 1.00 56.53 79 THR A O 1
ATOM 623 N N . LYS A 1 80 ? 48.762 -13.324 16.113 1.00 54.19 80 LYS A N 1
ATOM 624 C CA . LYS A 1 80 ? 50.090 -13.434 16.723 1.00 54.19 80 LYS A CA 1
ATOM 625 C C . LYS A 1 80 ? 50.328 -14.893 17.120 1.00 54.19 80 LYS A C 1
ATOM 627 O O . LYS A 1 80 ? 49.529 -15.463 17.850 1.00 54.19 80 LYS A O 1
ATOM 632 N N . MET A 1 81 ? 51.479 -15.416 16.689 1.00 48.09 81 MET A N 1
ATOM 633 C CA . MET A 1 81 ? 52.133 -16.676 17.087 1.00 48.09 81 MET A CA 1
ATOM 634 C C . MET A 1 81 ? 51.715 -17.964 16.356 1.00 48.09 81 MET A C 1
ATOM 636 O O . MET A 1 81 ? 50.837 -18.693 16.805 1.00 48.09 81 MET A O 1
ATOM 640 N N . LYS A 1 82 ? 52.491 -18.324 15.322 1.00 50.09 82 LYS A N 1
ATOM 641 C CA . LYS A 1 82 ? 53.280 -19.574 15.325 1.00 50.09 82 LYS A CA 1
ATOM 642 C C . LYS A 1 82 ? 54.290 -19.604 14.166 1.00 50.09 82 LYS A C 1
ATOM 644 O O . LYS A 1 82 ? 53.927 -19.931 13.043 1.00 50.09 82 LYS A O 1
ATOM 649 N N . MET A 1 83 ? 55.543 -19.279 14.471 1.00 46.50 83 MET A N 1
ATOM 650 C CA . MET A 1 83 ? 56.746 -19.943 13.952 1.00 46.50 83 MET A CA 1
ATOM 651 C C . MET A 1 83 ? 57.739 -20.014 15.103 1.00 46.50 83 MET A C 1
ATOM 653 O O . MET A 1 83 ? 57.817 -19.005 15.843 1.00 46.50 83 MET A O 1
#